Protein AF-A0A926TC22-F1 (afdb_monomer_lite)

pLDDT: mean 95.58, std 6.43, range [60.88, 98.5]

Foldseek 3Di:
DVQPPCPAPQRDDDDPVLVVVVVVCCVDCVCVPPDPDDDPSPRHDDDVD

Radius of gyration: 13.08 Å; chains: 1; bounding box: 33×15×29 Å

Sequence (49 aa):
VASFGQQVPMKRAGQPEEVATCFVFLASDDSSYFAGQILHPNGGKVVNG

Structure (mmCIF, N/CA/C/O backbone):
data_AF-A0A926TC22-F1
#
_entry.id   AF-A0A926TC22-F1
#
loop_
_atom_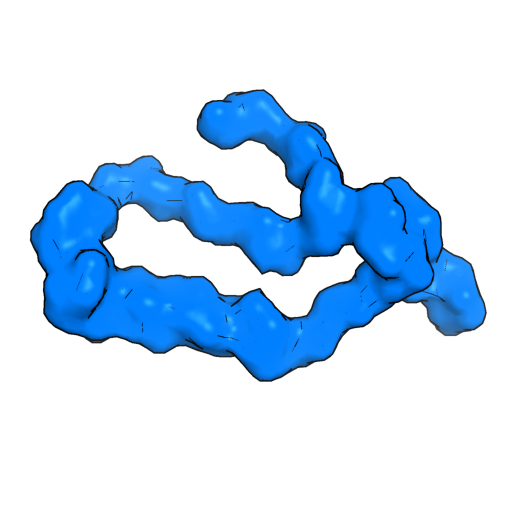site.group_PDB
_atom_site.id
_atom_site.type_symbol
_atom_site.label_atom_id
_atom_site.label_alt_id
_atom_site.label_comp_id
_atom_site.label_asym_id
_atom_site.label_entity_id
_atom_site.label_seq_id
_atom_site.pdbx_PDB_ins_code
_atom_site.Cart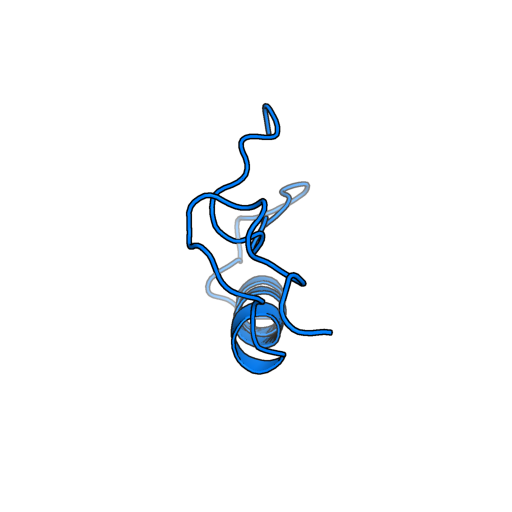n_x
_atom_site.Cartn_y
_atom_site.Cartn_z
_atom_site.occupancy
_atom_site.B_iso_or_equiv
_atom_site.auth_seq_id
_atom_site.auth_comp_id
_atom_site.auth_asym_id
_atom_site.auth_atom_id
_atom_site.pdbx_PDB_model_num
ATOM 1 N N . VAL A 1 1 ? -22.188 -6.047 12.365 1.00 60.88 1 VAL A N 1
ATOM 2 C CA . VAL A 1 1 ? -21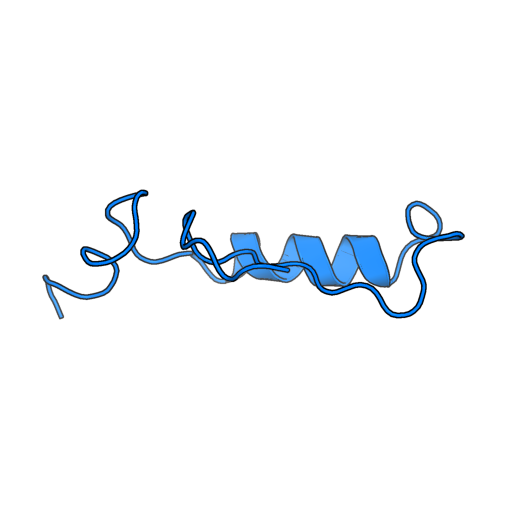.889 -5.583 10.986 1.00 60.88 1 VAL A CA 1
ATOM 3 C C . VAL A 1 1 ? -22.182 -4.100 10.756 1.00 60.88 1 VAL A C 1
ATOM 5 O O . VAL A 1 1 ? -21.374 -3.465 10.102 1.00 60.88 1 VAL A O 1
ATOM 8 N N . ALA A 1 2 ? -23.246 -3.517 11.330 1.00 74.88 2 ALA A N 1
ATOM 9 C CA . ALA A 1 2 ? -23.629 -2.114 11.086 1.00 74.88 2 ALA A CA 1
ATOM 10 C C . ALA A 1 2 ? -22.574 -1.043 11.458 1.00 74.88 2 ALA A C 1
ATOM 12 O O . ALA A 1 2 ? -22.608 0.059 10.925 1.00 74.88 2 ALA A O 1
ATOM 13 N N . SER A 1 3 ? -21.629 -1.346 12.352 1.00 88.19 3 SER A N 1
ATOM 14 C CA . SER A 1 3 ? -20.600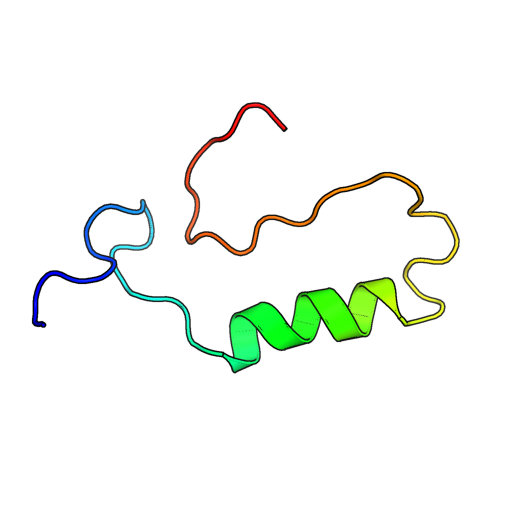 -0.402 12.815 1.00 88.19 3 SER A CA 1
ATOM 15 C C . SER A 1 3 ? -19.272 -0.471 12.052 1.00 88.19 3 SER A C 1
ATOM 17 O O . SER A 1 3 ? -18.390 0.354 12.294 1.00 88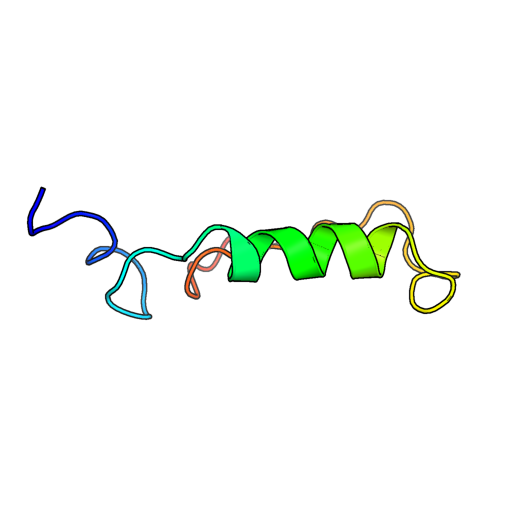.19 3 SER A O 1
ATOM 19 N N . PHE A 1 4 ? -19.086 -1.440 11.150 1.00 95.62 4 PHE A N 1
ATOM 20 C CA . PHE A 1 4 ? -17.804 -1.615 10.467 1.00 95.62 4 PHE A CA 1
ATOM 21 C C . PHE A 1 4 ? -17.505 -0.430 9.535 1.00 95.62 4 PHE A C 1
ATOM 23 O O . PHE A 1 4 ? -18.324 -0.063 8.696 1.00 95.62 4 PHE A O 1
ATOM 30 N N . GLY A 1 5 ? -16.327 0.178 9.699 1.00 94.88 5 GLY A N 1
ATOM 31 C CA . GLY A 1 5 ? -15.895 1.339 8.915 1.00 94.88 5 GLY A CA 1
ATOM 32 C C . GLY A 1 5 ? -16.353 2.691 9.475 1.00 94.88 5 GLY A C 1
ATOM 33 O O . GLY A 1 5 ? -15.954 3.728 8.960 1.00 94.88 5 GLY A O 1
ATOM 34 N N . GLN A 1 6 ? -17.124 2.727 10.565 1.00 96.69 6 GLN A N 1
ATOM 35 C CA . GLN A 1 6 ? -17.542 3.989 11.199 1.00 96.69 6 GLN A CA 1
ATOM 36 C C . GLN A 1 6 ? -16.406 4.684 11.977 1.00 96.69 6 GLN A C 1
ATOM 38 O O . GLN A 1 6 ? -16.477 5.878 12.289 1.00 96.69 6 GLN A O 1
ATOM 43 N N . GLN A 1 7 ? -15.334 3.949 12.283 1.00 95.25 7 GLN A N 1
ATOM 44 C CA . GLN A 1 7 ? -14.177 4.444 13.028 1.00 95.25 7 GLN A CA 1
ATOM 45 C C . GLN A 1 7 ? -13.230 5.332 12.205 1.00 95.25 7 GLN A C 1
ATOM 47 O O . GLN A 1 7 ? -12.441 6.070 12.791 1.00 95.25 7 GLN A O 1
ATOM 52 N N . VAL A 1 8 ? -13.277 5.267 10.870 1.00 97.44 8 VAL A N 1
ATOM 53 C CA . VAL A 1 8 ? -12.435 6.108 10.001 1.00 97.44 8 VAL A CA 1
ATOM 54 C C . VAL A 1 8 ? -13.136 7.438 9.691 1.00 97.44 8 VAL A C 1
ATOM 56 O O . VAL A 1 8 ? -14.366 7.506 9.779 1.00 97.44 8 VAL A O 1
ATOM 59 N N . PRO A 1 9 ? -12.405 8.511 9.336 1.00 98.12 9 PRO A N 1
ATOM 60 C CA . PRO A 1 9 ? -13.010 9.818 9.057 1.00 98.12 9 PRO A CA 1
ATOM 61 C C . PRO A 1 9 ? -14.126 9.809 8.009 1.00 98.12 9 PRO A C 1
ATOM 63 O O . PRO A 1 9 ? -15.110 10.518 8.187 1.00 98.12 9 PRO A O 1
ATOM 66 N N . MET A 1 10 ? -14.033 8.964 6.979 1.00 97.81 10 MET A N 1
ATOM 67 C CA . MET A 1 10 ? -15.072 8.833 5.946 1.00 97.81 10 MET A CA 1
ATOM 68 C C . MET A 1 10 ? -16.366 8.130 6.403 1.00 97.81 10 MET A C 1
ATOM 70 O O . MET A 1 10 ? -17.311 8.060 5.622 1.00 97.81 10 MET A O 1
ATOM 74 N N . LYS A 1 11 ? -16.440 7.613 7.641 1.00 96.81 11 LYS A N 1
ATOM 75 C CA . LYS A 1 11 ? -17.656 7.011 8.239 1.00 96.81 11 LYS A CA 1
ATOM 76 C C . LYS A 1 11 ? -18.303 5.896 7.406 1.00 96.81 11 LYS A C 1
ATOM 78 O O . LYS A 1 11 ? -19.517 5.698 7.435 1.00 96.81 11 LYS A O 1
ATOM 83 N N . ARG A 1 12 ? -17.491 5.139 6.669 1.00 96.81 12 ARG A N 1
ATOM 84 C CA . ARG A 1 12 ? -17.919 3.956 5.917 1.00 96.81 12 ARG A CA 1
ATOM 85 C C . ARG A 1 12 ? -16.760 2.997 5.693 1.00 96.81 12 ARG A C 1
ATOM 87 O O . ARG A 1 12 ? -15.594 3.386 5.737 1.00 96.81 12 ARG A O 1
ATOM 94 N N . ALA A 1 13 ? -17.097 1.746 5.407 1.00 96.44 13 ALA A N 1
ATOM 95 C CA . ALA A 1 13 ? -16.138 0.800 4.860 1.00 96.44 13 ALA A CA 1
ATOM 96 C C . ALA A 1 13 ? -15.766 1.193 3.420 1.00 96.44 13 ALA A C 1
ATOM 98 O O . ALA A 1 13 ? -16.612 1.677 2.659 1.00 96.44 13 ALA A O 1
ATOM 99 N N . GLY A 1 14 ? -14.500 0.980 3.066 1.00 96.06 14 GLY A N 1
ATOM 100 C CA . GLY A 1 14 ? -14.062 1.028 1.675 1.00 96.06 14 GLY A CA 1
ATOM 101 C C . GLY A 1 14 ? -14.584 -0.182 0.904 1.00 96.06 14 GLY A C 1
ATOM 102 O O . GLY A 1 14 ? -14.763 -1.259 1.481 1.00 96.06 14 GLY A O 1
ATOM 103 N N . GLN A 1 15 ? -14.830 0.002 -0.385 1.00 97.06 15 GLN A N 1
ATOM 104 C CA . GLN A 1 15 ? -15.162 -1.065 -1.319 1.00 97.06 15 GLN A CA 1
ATOM 105 C C . GLN A 1 15 ? -13.890 -1.621 -1.974 1.00 97.06 15 GLN A C 1
ATOM 107 O O . GLN A 1 15 ? -12.905 -0.893 -2.110 1.00 97.06 15 GLN A O 1
ATOM 112 N N . PRO A 1 16 ? -13.879 -2.895 -2.407 1.00 97.50 16 PRO A N 1
ATOM 113 C CA . PRO A 1 16 ? -12.699 -3.504 -3.028 1.00 97.50 16 PRO A CA 1
ATOM 114 C C . PRO A 1 16 ? -12.154 -2.727 -4.236 1.00 97.50 16 PRO A C 1
ATOM 116 O O . PRO A 1 16 ? -10.942 -2.596 -4.388 1.00 97.50 16 PRO A O 1
ATOM 119 N N . GLU A 1 17 ? -13.039 -2.164 -5.060 1.00 97.56 17 GLU A N 1
ATOM 120 C CA . GLU A 1 17 ? -12.681 -1.333 -6.218 1.00 97.56 17 GLU A CA 1
ATOM 121 C C . GLU A 1 17 ? -11.886 -0.073 -5.839 1.00 97.56 17 GLU A C 1
ATOM 123 O O . GLU A 1 17 ? -10.985 0.331 -6.570 1.00 97.56 17 GLU A O 1
ATOM 128 N N . GLU A 1 18 ? -12.132 0.496 -4.654 1.00 97.06 18 GLU A N 1
ATOM 129 C CA . GLU A 1 18 ? -11.405 1.670 -4.152 1.00 97.06 18 GLU A CA 1
ATOM 130 C C . GLU A 1 18 ? -9.962 1.332 -3.748 1.00 97.06 18 GLU A C 1
ATOM 132 O O . GLU A 1 18 ? -9.102 2.209 -3.721 1.00 97.06 18 GLU A O 1
ATOM 137 N N . VAL A 1 19 ? -9.683 0.059 -3.454 1.00 97.19 19 VAL A N 1
ATOM 138 C CA . VAL A 1 19 ? -8.334 -0.440 -3.160 1.00 97.19 19 VAL A CA 1
ATOM 139 C C . VAL A 1 19 ? -7.635 -0.894 -4.445 1.00 97.19 19 VAL A C 1
ATOM 141 O O . VAL A 1 19 ? -6.443 -0.638 -4.617 1.00 97.19 19 VAL A O 1
ATOM 144 N N . ALA A 1 20 ? -8.366 -1.528 -5.368 1.00 97.75 20 ALA A N 1
ATOM 145 C CA . ALA A 1 20 ? -7.834 -2.040 -6.633 1.00 97.75 20 ALA A CA 1
ATOM 146 C C . ALA A 1 20 ? -7.146 -0.950 -7.471 1.00 97.75 20 ALA A C 1
ATOM 148 O O . ALA A 1 20 ? -6.077 -1.191 -8.031 1.00 97.75 20 ALA A O 1
ATOM 149 N N . THR A 1 21 ? -7.692 0.267 -7.494 1.00 95.94 21 THR A N 1
ATOM 150 C CA . THR A 1 21 ? -7.103 1.402 -8.224 1.00 95.94 21 THR A CA 1
ATOM 151 C C . THR A 1 21 ? -5.676 1.730 -7.769 1.00 95.94 21 THR A C 1
ATOM 153 O O . THR A 1 21 ? -4.839 2.067 -8.604 1.00 95.94 21 THR A O 1
ATOM 156 N N . CYS A 1 22 ? -5.346 1.570 -6.479 1.00 97.81 22 CYS A N 1
ATOM 157 C CA . CYS A 1 22 ? -3.975 1.770 -5.993 1.00 97.81 22 CYS A CA 1
ATOM 158 C C . CYS A 1 22 ? -2.999 0.747 -6.586 1.00 97.81 22 CYS A C 1
ATOM 160 O O . CYS A 1 22 ? -1.874 1.105 -6.923 1.00 97.81 22 CYS A O 1
ATOM 162 N N . PHE A 1 23 ? -3.428 -0.509 -6.737 1.00 97.88 23 PHE A N 1
ATOM 163 C CA . PHE A 1 23 ? -2.616 -1.546 -7.373 1.00 97.88 23 PHE A CA 1
ATOM 164 C C . PHE A 1 23 ? -2.413 -1.261 -8.857 1.00 97.88 23 PHE A C 1
ATOM 166 O O . PHE A 1 23 ? -1.293 -1.374 -9.342 1.00 97.88 23 PHE A O 1
ATOM 173 N N . VAL A 1 24 ? -3.479 -0.862 -9.558 1.00 97.88 24 VAL A N 1
ATOM 174 C CA . VAL A 1 24 ? -3.399 -0.504 -10.981 1.00 97.88 24 VAL A CA 1
ATOM 175 C C . VAL A 1 24 ? -2.429 0.655 -11.187 1.00 97.88 24 VAL A C 1
ATOM 177 O O . VAL A 1 24 ? -1.557 0.547 -12.040 1.00 97.88 24 VAL A O 1
ATOM 180 N N . PHE A 1 25 ? -2.516 1.712 -10.371 1.00 98.19 25 PHE A N 1
ATOM 181 C CA . PHE A 1 25 ? -1.573 2.829 -10.433 1.00 98.19 25 PHE A CA 1
ATOM 182 C C . PHE A 1 25 ? -0.127 2.361 -10.235 1.00 98.19 25 PHE A C 1
ATOM 184 O O . PHE A 1 25 ? 0.696 2.620 -11.104 1.00 98.19 25 PHE A O 1
ATOM 191 N N . LEU A 1 26 ? 0.166 1.622 -9.155 1.00 98.12 26 LEU A N 1
ATOM 192 C CA . LEU A 1 26 ? 1.526 1.147 -8.849 1.00 98.12 26 LEU A CA 1
ATOM 193 C C . LEU A 1 26 ? 2.089 0.149 -9.876 1.00 98.12 26 LEU A C 1
ATOM 195 O O . LEU A 1 26 ? 3.299 -0.057 -9.931 1.00 98.12 26 LEU A O 1
ATOM 199 N N . ALA A 1 27 ? 1.225 -0.508 -10.649 1.00 98.12 27 ALA A N 1
ATOM 200 C CA . ALA A 1 27 ? 1.615 -1.417 -11.723 1.00 98.12 27 ALA A CA 1
ATOM 201 C C . ALA A 1 27 ? 1.731 -0.723 -13.092 1.00 98.12 27 ALA A C 1
ATOM 203 O O . ALA A 1 27 ? 2.137 -1.367 -14.058 1.00 98.12 27 ALA A O 1
ATOM 204 N N . SER A 1 28 ? 1.340 0.548 -13.195 1.00 98.50 28 SER A N 1
ATOM 205 C CA . SER A 1 28 ? 1.297 1.300 -14.451 1.00 98.50 28 SER A CA 1
ATOM 206 C C . SER A 1 28 ? 2.524 2.195 -14.643 1.00 98.50 28 SER A C 1
ATOM 208 O O . SER A 1 28 ? 3.256 2.495 -13.700 1.00 98.50 28 SER A O 1
ATOM 210 N N . ASP A 1 29 ? 2.713 2.691 -15.867 1.00 98.50 29 ASP A N 1
ATOM 211 C CA . ASP A 1 29 ? 3.780 3.650 -16.184 1.00 98.50 29 ASP A CA 1
ATOM 212 C C . ASP A 1 29 ? 3.588 5.012 -15.485 1.00 98.50 29 ASP A C 1
ATOM 214 O O . ASP A 1 29 ? 4.559 5.748 -15.272 1.00 98.50 29 ASP A O 1
ATOM 218 N N . ASP A 1 30 ? 2.361 5.325 -15.047 1.00 98.25 30 ASP A N 1
ATOM 219 C CA . ASP A 1 30 ? 2.056 6.547 -14.293 1.00 98.25 30 ASP A CA 1
ATOM 220 C C . ASP A 1 30 ? 2.803 6.592 -12.949 1.00 98.25 30 ASP A C 1
ATOM 222 O O . ASP A 1 30 ? 3.062 7.672 -12.411 1.00 98.25 30 ASP A O 1
ATOM 226 N N . SER A 1 31 ? 3.208 5.434 -12.415 1.00 98.38 31 SER A N 1
ATOM 227 C CA . SER A 1 31 ? 4.008 5.326 -11.194 1.00 98.38 31 SER A CA 1
ATOM 228 C C . SER A 1 31 ? 5.507 5.128 -11.458 1.00 98.38 31 SER A C 1
ATOM 230 O O . SER A 1 31 ? 6.227 4.690 -10.564 1.00 98.38 31 SER A O 1
ATOM 232 N N . SER A 1 32 ? 6.009 5.455 -12.653 1.00 98.44 32 SER A N 1
ATOM 233 C CA . SER A 1 32 ? 7.405 5.205 -13.075 1.00 98.44 32 SER A CA 1
ATOM 234 C C . SER A 1 32 ? 8.502 5.760 -12.150 1.00 98.44 32 SER A C 1
ATOM 236 O O . SER A 1 32 ? 9.628 5.265 -12.177 1.00 98.44 32 SER A O 1
ATOM 238 N N . TYR A 1 33 ? 8.196 6.751 -11.307 1.00 97.94 33 TYR A N 1
ATOM 239 C CA . TYR A 1 33 ? 9.127 7.307 -10.313 1.00 97.94 33 TYR A CA 1
ATOM 240 C C . TYR A 1 33 ? 8.708 7.063 -8.851 1.00 97.94 33 TYR A C 1
ATOM 242 O O . TYR A 1 33 ? 9.303 7.609 -7.922 1.00 97.94 33 TYR A O 1
ATOM 250 N N . PHE A 1 34 ? 7.687 6.235 -8.621 1.00 98.12 34 PHE A N 1
ATOM 251 C CA . PHE A 1 34 ? 7.237 5.849 -7.287 1.00 98.12 34 PHE A CA 1
ATOM 252 C C . PHE A 1 34 ? 7.910 4.536 -6.883 1.00 98.12 34 PHE A C 1
ATOM 254 O O . PHE A 1 34 ? 7.498 3.452 -7.285 1.00 98.12 34 PHE A O 1
ATOM 261 N N . ALA A 1 35 ? 8.936 4.631 -6.039 1.00 97.44 35 ALA A N 1
ATOM 262 C CA . ALA A 1 35 ? 9.627 3.479 -5.468 1.00 97.44 35 ALA A CA 1
ATOM 263 C C . ALA A 1 35 ? 9.724 3.609 -3.941 1.00 97.44 35 ALA A C 1
ATOM 265 O O . ALA A 1 35 ? 9.959 4.696 -3.411 1.00 97.44 35 ALA A O 1
ATOM 266 N N . GLY A 1 36 ? 9.511 2.500 -3.226 1.00 97.44 36 GLY A N 1
ATOM 267 C CA . GLY A 1 36 ? 9.547 2.459 -1.756 1.00 97.44 36 GLY A CA 1
ATOM 268 C C . GLY A 1 36 ? 8.408 3.213 -1.055 1.00 97.44 36 GLY A C 1
ATOM 269 O O . GLY A 1 36 ? 8.464 3.392 0.156 1.00 97.44 36 GLY A O 1
ATOM 270 N N . GLN A 1 37 ? 7.393 3.657 -1.800 1.00 97.56 37 GLN A N 1
ATOM 271 C CA . GLN A 1 37 ? 6.255 4.410 -1.273 1.00 97.56 37 GLN A CA 1
ATOM 272 C C . GLN A 1 37 ? 5.102 3.485 -0.879 1.00 97.56 37 GLN A C 1
ATOM 274 O O . GLN A 1 37 ? 4.955 2.388 -1.421 1.00 97.56 37 GLN A O 1
ATOM 279 N N . ILE A 1 38 ? 4.251 3.952 0.037 1.00 96.81 38 ILE A N 1
ATOM 280 C CA . ILE A 1 38 ? 3.050 3.239 0.478 1.00 96.81 38 ILE A CA 1
ATOM 281 C C . ILE A 1 38 ? 1.821 4.092 0.162 1.00 96.81 38 ILE A C 1
ATOM 283 O O . ILE A 1 38 ? 1.752 5.264 0.524 1.00 96.81 38 ILE A O 1
ATOM 287 N N . LEU A 1 39 ? 0.822 3.489 -0.485 1.00 97.12 39 LEU A N 1
ATOM 288 C CA . LEU A 1 39 ? -0.494 4.097 -0.667 1.00 97.12 39 LEU A CA 1
ATOM 289 C C . LEU A 1 39 ? -1.450 3.600 0.419 1.00 97.12 39 LEU A C 1
ATOM 291 O O . LEU A 1 39 ? -1.574 2.398 0.650 1.00 97.12 39 LEU A O 1
ATOM 295 N N . HIS A 1 40 ? -2.157 4.526 1.070 1.00 97.56 40 HIS A N 1
ATOM 296 C CA . HIS A 1 40 ? -3.063 4.230 2.181 1.00 97.56 40 HIS A CA 1
ATOM 297 C C . HIS A 1 40 ? -4.535 4.537 1.834 1.00 97.56 40 HIS A C 1
ATOM 299 O O . HIS A 1 40 ? -5.073 5.542 2.306 1.00 97.56 40 HIS A O 1
ATOM 305 N N . PRO A 1 41 ? -5.239 3.676 1.069 1.00 96.81 41 PRO A N 1
ATOM 306 C CA . PRO A 1 41 ? -6.678 3.810 0.813 1.00 9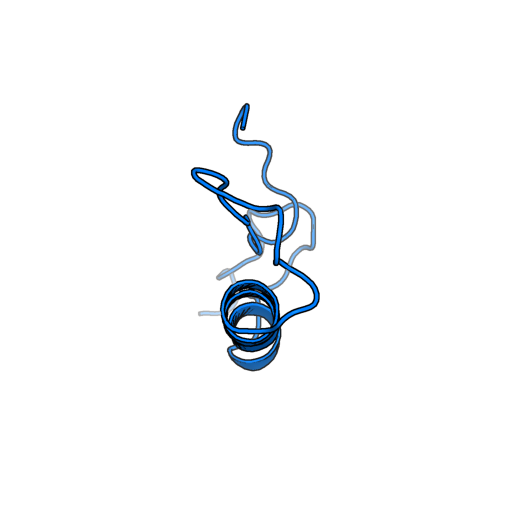6.81 41 PRO A CA 1
ATOM 307 C C . PRO A 1 41 ? -7.501 3.387 2.049 1.00 96.81 41 PRO A C 1
ATOM 309 O O . PRO A 1 41 ? -8.202 2.379 2.050 1.00 96.81 41 PRO A O 1
ATOM 312 N N . ASN A 1 42 ? -7.372 4.130 3.155 1.00 97.19 42 ASN A N 1
ATOM 313 C CA . ASN A 1 42 ? -7.829 3.717 4.491 1.00 97.19 42 ASN A CA 1
ATOM 314 C C . ASN A 1 42 ? -8.993 4.555 5.062 1.00 97.19 42 ASN A C 1
ATOM 316 O O . ASN A 1 42 ? -9.236 4.544 6.271 1.00 97.19 42 ASN A O 1
ATOM 320 N N . GLY A 1 43 ? -9.694 5.315 4.218 1.00 97.44 43 GLY A N 1
ATOM 321 C CA . GLY A 1 43 ? -10.816 6.157 4.645 1.00 97.44 43 GLY A CA 1
ATOM 322 C C . GLY A 1 43 ? -10.417 7.403 5.448 1.00 97.44 43 GLY A C 1
ATOM 323 O O . GLY A 1 43 ? -11.250 7.948 6.176 1.00 97.44 43 GLY A O 1
ATOM 324 N N . GLY A 1 44 ? -9.156 7.841 5.338 1.00 97.31 44 GLY A N 1
ATOM 325 C CA . GLY A 1 44 ? -8.643 9.096 5.903 1.00 97.31 44 GLY A CA 1
ATOM 326 C C . GLY A 1 44 ? -7.952 8.967 7.262 1.00 97.31 44 GLY A C 1
ATOM 327 O O . GLY A 1 44 ? -7.707 9.973 7.924 1.00 97.31 44 GLY A O 1
ATOM 328 N N . LYS A 1 45 ? -7.647 7.750 7.724 1.00 97.31 45 LYS A N 1
ATOM 329 C CA . LYS A 1 45 ? -6.942 7.552 8.996 1.00 97.31 45 LYS A CA 1
ATOM 330 C C . LYS A 1 45 ? -5.484 8.011 8.861 1.00 97.31 45 LYS A C 1
ATOM 332 O O . LYS A 1 45 ? -4.738 7.464 8.052 1.00 97.31 45 LYS A O 1
ATOM 337 N N . VAL A 1 46 ? -5.073 8.978 9.683 1.00 97.00 46 VAL A N 1
ATOM 338 C CA . VAL A 1 46 ? -3.686 9.470 9.733 1.00 97.00 46 VAL A CA 1
ATOM 339 C C . VAL A 1 46 ? -2.768 8.374 10.281 1.00 97.00 46 VAL A C 1
ATOM 341 O O . VAL A 1 46 ? -3.072 7.771 11.311 1.00 97.00 46 VAL A O 1
ATOM 344 N N . VAL A 1 47 ? -1.659 8.115 9.583 1.00 96.81 47 VAL A N 1
ATOM 345 C CA . VAL A 1 47 ? -0.690 7.054 9.925 1.00 96.81 47 VAL A CA 1
ATOM 346 C C . VAL A 1 47 ? 0.754 7.547 10.046 1.00 96.81 47 VAL A C 1
ATOM 348 O O . VAL A 1 47 ? 1.632 6.726 10.274 1.00 96.81 47 VAL A O 1
ATOM 351 N N . ASN A 1 48 ? 0.994 8.863 9.949 1.00 95.38 48 ASN A N 1
ATOM 352 C CA . ASN A 1 48 ? 2.343 9.449 9.925 1.00 95.38 48 ASN A CA 1
ATOM 353 C C . ASN A 1 48 ? 3.239 8.785 8.857 1.00 95.38 48 ASN A C 1
ATOM 355 O O . ASN A 1 48 ? 4.345 8.342 9.166 1.00 95.38 48 ASN A O 1
ATOM 359 N N . GLY A 1 49 ? 2.671 8.626 7.654 1.00 82.25 49 GLY A N 1
ATOM 360 C CA . GLY A 1 49 ? 3.345 8.059 6.485 1.00 82.25 49 GLY A CA 1
ATOM 361 C C . GLY A 1 49 ? 4.322 9.025 5.839 1.00 82.25 49 GLY A C 1
ATOM 362 O O . GLY A 1 49 ? 4.275 10.228 6.183 1.00 82.25 49 GLY A O 1
#

Secondary structure (DSSP, 8-state):
-TTTTTTSTTSSPPPHHHHHHHHHHHHSGGGTT--S-----STT-----